Protein AF-A0A3D3GJV3-F1 (afdb_monomer_lite)

pLDDT: mean 93.1, std 8.78, range [54.62, 97.88]

Structure (mmCIF, N/CA/C/O backbone):
data_AF-A0A3D3GJV3-F1
#
_entry.id   AF-A0A3D3GJV3-F1
#
loop_
_atom_site.group_PDB
_atom_site.id
_atom_site.type_symbol
_atom_site.label_atom_id
_atom_site.label_alt_id
_atom_site.label_comp_id
_atom_site.label_asym_id
_atom_site.label_entity_id
_atom_site.label_seq_id
_atom_site.pdbx_PDB_ins_code
_atom_site.Cartn_x
_atom_site.Cartn_y
_atom_site.Cartn_z
_atom_site.occupancy
_atom_site.B_iso_or_equiv
_atom_site.auth_seq_id
_atom_site.auth_comp_id
_atom_site.auth_asym_id
_atom_site.auth_atom_id
_atom_site.pdbx_PDB_model_num
ATOM 1 N N . MET A 1 1 ? -19.880 -2.981 27.049 1.00 56.97 1 MET A N 1
ATOM 2 C CA . MET A 1 1 ? -18.436 -2.833 27.345 1.00 56.97 1 MET A CA 1
ATOM 3 C C . MET A 1 1 ? -17.545 -3.527 26.310 1.00 56.97 1 MET A C 1
ATOM 5 O O . MET A 1 1 ? -16.642 -2.883 25.805 1.00 56.97 1 MET A O 1
ATOM 9 N N . ASN A 1 2 ? -17.825 -4.778 25.913 1.00 71.69 2 ASN A N 1
ATOM 10 C CA . ASN A 1 2 ? -16.985 -5.515 24.947 1.00 71.69 2 ASN A CA 1
ATOM 11 C C . ASN A 1 2 ? -16.965 -4.931 23.512 1.00 71.69 2 ASN A C 1
ATOM 13 O O . ASN A 1 2 ? -15.936 -4.971 22.848 1.00 71.69 2 ASN A O 1
ATOM 17 N N . HIS A 1 3 ? -18.074 -4.352 23.033 1.00 78.00 3 HIS A N 1
ATOM 18 C CA . HIS A 1 3 ? -18.164 -3.818 21.662 1.00 78.00 3 HIS A CA 1
ATOM 19 C C . HIS A 1 3 ? -17.301 -2.569 21.419 1.00 78.00 3 HIS A C 1
ATOM 21 O O . HIS A 1 3 ? -16.610 -2.511 20.409 1.00 78.00 3 HIS A O 1
ATOM 27 N N . GLU A 1 4 ? -17.292 -1.601 22.339 1.00 84.69 4 GLU A N 1
A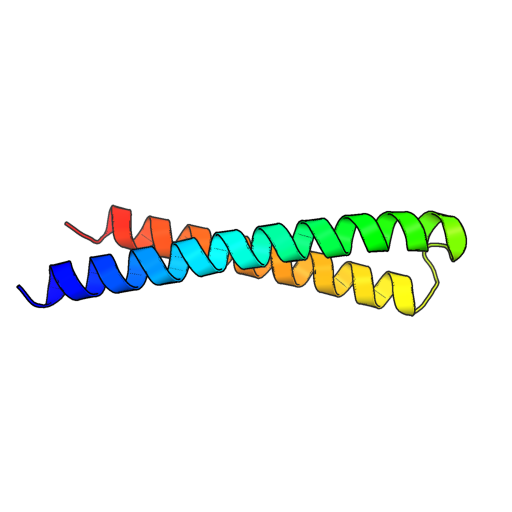TOM 28 C CA . GLU A 1 4 ? -16.470 -0.382 22.212 1.00 84.69 4 GLU A CA 1
ATOM 29 C C . GLU A 1 4 ? -14.968 -0.678 22.252 1.00 84.69 4 GLU A C 1
ATOM 31 O O . GLU A 1 4 ? -14.183 -0.110 21.488 1.00 84.69 4 GLU A O 1
ATOM 36 N N . PHE A 1 5 ? -14.570 -1.639 23.088 1.00 88.25 5 PHE A N 1
ATOM 37 C CA . PHE A 1 5 ? -13.191 -2.108 23.138 1.00 88.25 5 PHE A CA 1
ATOM 38 C C . PHE A 1 5 ? -12.763 -2.737 21.803 1.00 88.25 5 PHE A C 1
ATOM 40 O O . PHE A 1 5 ? -11.723 -2.377 21.253 1.00 88.25 5 PHE A O 1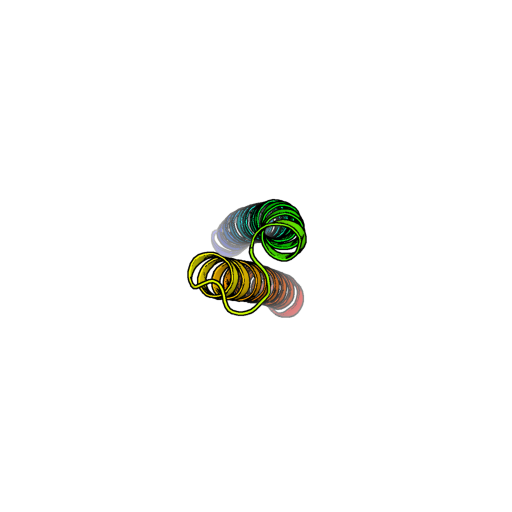
ATOM 47 N N . LEU A 1 6 ? -13.590 -3.626 21.238 1.00 88.94 6 LEU A N 1
ATOM 48 C CA . LEU A 1 6 ? -13.308 -4.252 19.944 1.00 88.94 6 LEU A CA 1
ATOM 49 C C . LEU A 1 6 ? -13.293 -3.235 18.795 1.00 88.94 6 LEU A C 1
ATOM 51 O O . LEU A 1 6 ? -12.427 -3.326 17.930 1.00 88.94 6 LEU A O 1
ATOM 55 N N . LYS A 1 7 ? -14.197 -2.245 18.792 1.00 86.75 7 LYS A N 1
ATOM 56 C CA . LYS A 1 7 ? -14.184 -1.150 17.805 1.00 86.75 7 LYS A CA 1
ATOM 57 C C . LYS A 1 7 ? -12.880 -0.363 17.868 1.00 86.75 7 LYS A C 1
ATOM 59 O O . LYS A 1 7 ? -12.251 -0.154 16.835 1.00 86.75 7 LYS A O 1
ATOM 64 N N . THR A 1 8 ? -12.450 0.014 19.071 1.00 91.06 8 THR A N 1
ATOM 65 C CA . THR A 1 8 ? -11.176 0.715 19.281 1.00 91.06 8 THR A CA 1
ATOM 66 C C . THR A 1 8 ? -10.003 -0.115 18.761 1.00 91.06 8 THR A C 1
ATOM 68 O O . THR A 1 8 ? -9.175 0.390 18.004 1.00 91.06 8 THR A O 1
ATOM 71 N N . LEU A 1 9 ? -9.958 -1.408 19.101 1.00 93.44 9 LEU A N 1
ATOM 72 C CA . LEU A 1 9 ? -8.914 -2.319 18.633 1.00 93.44 9 LEU A CA 1
ATOM 73 C C . LEU A 1 9 ? -8.869 -2.396 17.098 1.00 93.44 9 LEU A C 1
ATOM 75 O O . LEU A 1 9 ? -7.793 -2.293 16.504 1.00 93.44 9 LEU A O 1
ATOM 79 N N . TRP A 1 10 ? -10.027 -2.549 16.451 1.00 94.75 10 TRP A N 1
ATOM 80 C CA . TRP A 1 10 ? -10.110 -2.622 14.994 1.00 94.75 10 TRP A CA 1
ATOM 81 C C . TRP A 1 10 ? -9.784 -1.292 14.312 1.00 94.75 10 TRP A C 1
ATOM 83 O O . TRP A 1 10 ? -9.074 -1.310 13.309 1.00 94.75 10 TRP A O 1
ATOM 93 N N . SER A 1 11 ? -10.193 -0.150 14.877 1.00 94.19 11 SER A N 1
ATOM 94 C CA . SER A 1 11 ? -9.814 1.177 14.363 1.00 94.19 11 SER A CA 1
ATOM 95 C C . SER A 1 11 ? -8.298 1.336 14.352 1.00 94.19 11 SER A C 1
ATOM 97 O O . SER A 1 11 ? -7.711 1.609 13.308 1.00 94.19 11 SER A O 1
ATOM 99 N N . LEU A 1 12 ? -7.639 1.040 15.479 1.00 95.56 12 LEU A N 1
ATOM 100 C CA . LEU A 1 12 ? -6.179 1.094 15.584 1.00 95.56 12 LEU A CA 1
ATOM 101 C C . LEU A 1 12 ? -5.498 0.167 14.570 1.00 95.56 12 LEU A C 1
ATOM 103 O O . LEU A 1 12 ? -4.485 0.530 13.963 1.00 95.56 12 LEU A O 1
ATOM 107 N N . ARG A 1 13 ? -6.046 -1.038 14.367 1.00 96.50 13 ARG A N 1
ATOM 108 C CA . ARG A 1 13 ? -5.505 -2.004 13.407 1.00 96.50 13 ARG A CA 1
ATOM 109 C C . ARG A 1 13 ? -5.630 -1.506 11.969 1.00 96.50 13 ARG A C 1
ATOM 111 O O . ARG A 1 13 ? -4.647 -1.598 11.234 1.00 96.50 13 ARG A O 1
ATOM 118 N N . PHE A 1 14 ? -6.792 -0.995 11.571 1.00 96.94 14 PHE A N 1
ATOM 119 C CA . PHE A 1 14 ? -7.024 -0.523 10.206 1.00 96.94 14 PHE A CA 1
ATOM 120 C C . PHE A 1 14 ? -6.285 0.781 9.914 1.00 96.94 14 PHE A C 1
ATOM 122 O O . PHE A 1 14 ? -5.726 0.922 8.834 1.00 96.94 14 PHE A O 1
ATOM 129 N N . GLU A 1 15 ? -6.167 1.689 10.882 1.00 96.88 15 GLU A N 1
ATOM 130 C CA . GLU A 1 15 ? -5.335 2.891 10.746 1.00 96.88 15 GLU A CA 1
ATOM 131 C C . GLU A 1 15 ? -3.851 2.549 10.605 1.00 96.88 15 GLU A C 1
ATOM 133 O O . GLU A 1 15 ? -3.141 3.147 9.796 1.00 96.88 15 GLU A O 1
ATOM 138 N N . LYS A 1 16 ? -3.359 1.572 11.381 1.00 97.62 16 LYS A N 1
ATOM 139 C CA . LYS A 1 16 ? -1.996 1.059 11.206 1.00 97.62 16 LYS A CA 1
ATOM 140 C C . LYS A 1 16 ? -1.814 0.473 9.806 1.00 97.62 16 LYS A C 1
ATOM 142 O O . LYS A 1 16 ? -0.831 0.815 9.164 1.00 97.62 16 LYS A O 1
ATOM 147 N N . MET A 1 17 ? -2.746 -0.368 9.356 1.00 97.25 17 MET A N 1
ATOM 148 C CA . MET A 1 17 ? -2.714 -0.962 8.018 1.00 97.25 17 MET A CA 1
ATOM 149 C C . MET A 1 17 ? -2.682 0.124 6.943 1.00 97.25 17 MET A C 1
ATOM 151 O O . MET A 1 17 ? -1.722 0.163 6.191 1.00 97.25 17 MET A O 1
ATOM 155 N N . LYS A 1 18 ? -3.633 1.069 6.949 1.00 97.75 18 LYS A N 1
ATOM 156 C CA . LYS A 1 18 ? -3.688 2.174 5.980 1.00 97.75 18 LYS A CA 1
ATOM 157 C C 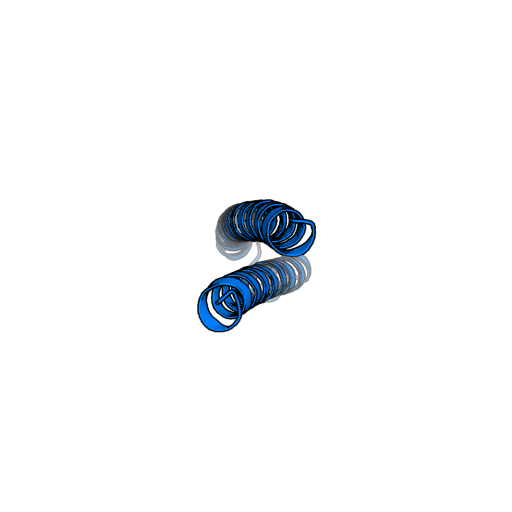. LYS A 1 18 ? -2.340 2.890 5.854 1.00 97.75 18 LYS A C 1
ATOM 159 O O . LYS A 1 18 ? -1.828 3.006 4.751 1.00 97.75 18 LYS A O 1
ATOM 164 N N . ARG A 1 19 ? -1.736 3.301 6.978 1.00 97.75 19 ARG A N 1
ATOM 165 C CA . ARG A 1 19 ? -0.426 3.980 6.976 1.00 97.75 19 ARG A CA 1
ATOM 166 C C . ARG A 1 19 ? 0.698 3.113 6.411 1.00 97.75 19 ARG A C 1
ATOM 168 O O . ARG A 1 19 ? 1.596 3.634 5.759 1.00 97.75 19 ARG A O 1
ATOM 175 N N . THR A 1 20 ? 0.689 1.813 6.705 1.00 97.69 20 THR A N 1
ATOM 176 C CA . THR A 1 20 ? 1.698 0.887 6.185 1.00 97.69 20 THR A CA 1
ATOM 177 C C . THR A 1 20 ? 1.561 0.721 4.675 1.00 97.69 20 THR A C 1
ATOM 179 O O . THR A 1 20 ? 2.552 0.917 3.984 1.00 97.69 20 THR A O 1
ATOM 182 N N . GLU A 1 21 ? 0.358 0.444 4.169 1.00 96.94 21 GLU A N 1
ATOM 183 C CA . GLU A 1 21 ? 0.116 0.274 2.727 1.00 96.94 21 GLU A CA 1
ATOM 184 C C . GLU A 1 21 ? 0.394 1.578 1.955 1.00 96.94 21 GLU A C 1
ATOM 186 O O . GLU A 1 21 ? 1.016 1.554 0.899 1.00 96.94 21 GLU A O 1
ATOM 191 N N . GLU A 1 22 ? 0.016 2.737 2.509 1.00 96.81 22 GLU A N 1
ATOM 192 C CA . GLU A 1 22 ? 0.324 4.052 1.927 1.00 96.81 22 GLU A CA 1
ATOM 193 C C . GLU A 1 22 ? 1.842 4.269 1.816 1.00 96.81 22 GLU A C 1
ATOM 195 O O . GLU A 1 22 ? 2.350 4.629 0.753 1.00 96.81 22 GLU A O 1
ATOM 200 N N . SER A 1 23 ? 2.593 4.005 2.891 1.00 97.81 23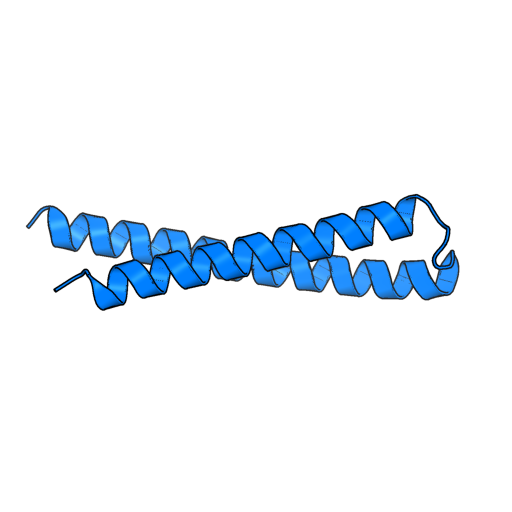 SER A N 1
ATOM 201 C CA . SER A 1 23 ? 4.054 4.142 2.881 1.00 97.81 23 SER A CA 1
ATOM 202 C C . SER A 1 23 ? 4.720 3.158 1.916 1.00 97.81 23 SER A C 1
ATOM 204 O O . SER A 1 23 ? 5.638 3.552 1.196 1.00 97.81 23 SER A O 1
ATOM 206 N N . SER A 1 24 ? 4.262 1.905 1.863 1.00 96.81 24 SER A N 1
ATOM 207 C CA . SER A 1 24 ? 4.747 0.910 0.901 1.00 96.81 24 SER A CA 1
ATOM 208 C C . SER A 1 24 ? 4.474 1.340 -0.539 1.00 96.81 24 SER A C 1
ATOM 210 O O . SER A 1 24 ? 5.379 1.293 -1.372 1.00 96.81 24 SER A O 1
ATOM 212 N N . ALA A 1 25 ? 3.260 1.821 -0.831 1.00 97.19 25 ALA A N 1
ATOM 213 C CA . ALA A 1 25 ? 2.882 2.316 -2.149 1.00 97.19 25 ALA A CA 1
ATOM 214 C C . ALA A 1 25 ? 3.776 3.476 -2.608 1.00 97.19 25 ALA A C 1
ATOM 216 O O . ALA A 1 25 ? 4.188 3.493 -3.769 1.00 97.19 25 ALA A O 1
ATOM 217 N N . TRP A 1 26 ? 4.096 4.418 -1.713 1.00 97.75 26 TRP A N 1
ATOM 218 C CA . TRP A 1 26 ? 5.034 5.508 -1.993 1.00 97.75 26 TRP A CA 1
ATOM 219 C C . TRP A 1 26 ? 6.443 4.995 -2.289 1.00 97.75 26 TRP A C 1
ATOM 221 O O . TRP A 1 26 ? 6.991 5.320 -3.339 1.00 97.75 26 TRP A O 1
ATOM 231 N N . ASN A 1 27 ? 6.995 4.134 -1.433 1.00 97.44 27 ASN A N 1
ATOM 232 C CA . ASN A 1 27 ? 8.343 3.588 -1.622 1.00 97.44 27 ASN A CA 1
ATOM 233 C C . ASN A 1 27 ? 8.464 2.805 -2.942 1.00 97.44 27 ASN A C 1
ATOM 235 O O . ASN A 1 27 ? 9.450 2.928 -3.669 1.00 97.44 27 ASN A O 1
ATOM 239 N N . TYR A 1 28 ? 7.451 2.001 -3.279 1.00 97.25 28 TYR A N 1
ATOM 240 C CA . TYR A 1 28 ? 7.426 1.268 -4.543 1.00 97.25 28 TYR A CA 1
ATOM 241 C C . TYR A 1 28 ? 7.226 2.184 -5.746 1.00 97.25 28 TYR A C 1
ATOM 243 O O . TYR A 1 28 ? 7.779 1.894 -6.804 1.00 97.25 28 TYR A O 1
ATOM 251 N N . GLN A 1 29 ? 6.479 3.282 -5.604 1.00 97.75 29 GLN A N 1
ATOM 252 C CA . GLN A 1 29 ? 6.329 4.271 -6.668 1.00 97.75 29 GLN A CA 1
ATOM 253 C C . GLN A 1 29 ? 7.657 4.977 -6.954 1.00 97.75 29 GLN A C 1
ATOM 255 O O . GLN A 1 29 ? 8.039 5.066 -8.114 1.00 97.75 29 GLN A O 1
ATOM 260 N N . GLU A 1 30 ? 8.388 5.410 -5.923 1.00 97.44 30 GLU A N 1
ATOM 261 C CA . GLU A 1 30 ? 9.703 6.041 -6.100 1.00 97.44 30 GLU A CA 1
ATOM 262 C C . GLU A 1 30 ? 10.688 5.106 -6.812 1.00 97.44 30 GLU A C 1
ATOM 264 O O . GLU A 1 30 ? 11.393 5.518 -7.735 1.00 97.44 30 GLU A O 1
ATOM 269 N N . LEU A 1 31 ? 10.704 3.825 -6.428 1.00 96.50 31 LEU A N 1
ATOM 270 C CA . LEU A 1 31 ? 11.535 2.822 -7.090 1.00 96.50 31 LEU A CA 1
ATOM 271 C C . LEU A 1 31 ? 11.075 2.557 -8.530 1.00 96.50 31 LEU A C 1
ATOM 273 O O . LEU A 1 31 ? 11.901 2.432 -9.431 1.00 96.50 31 LEU A O 1
ATOM 277 N N . LEU A 1 32 ? 9.762 2.488 -8.765 1.00 97.19 32 LEU A N 1
ATOM 278 C CA . LEU A 1 32 ? 9.194 2.316 -10.099 1.00 97.19 32 LEU A CA 1
ATOM 279 C C . LEU A 1 32 ? 9.594 3.468 -11.026 1.00 97.19 32 LEU A C 1
ATOM 281 O O . LEU A 1 32 ? 9.975 3.208 -12.164 1.00 97.19 32 LEU A O 1
ATOM 285 N N . ASP A 1 33 ? 9.546 4.708 -10.542 1.00 96.69 33 ASP A N 1
ATOM 286 C CA . ASP A 1 33 ? 9.915 5.895 -11.313 1.00 96.69 33 ASP A CA 1
ATOM 287 C C . ASP A 1 33 ? 11.396 5.849 -11.719 1.00 96.69 33 ASP A C 1
ATOM 289 O O . ASP A 1 33 ? 11.729 6.102 -12.878 1.00 96.69 33 ASP A O 1
ATOM 293 N N . GLN A 1 34 ? 12.282 5.424 -10.813 1.00 96.25 34 GLN A N 1
ATOM 294 C CA . GLN A 1 34 ? 13.701 5.202 -11.121 1.00 96.25 34 GLN A CA 1
ATOM 295 C C . GLN A 1 34 ? 13.891 4.088 -12.163 1.00 96.25 34 GLN A C 1
ATOM 297 O O . GLN A 1 34 ? 14.578 4.282 -13.169 1.00 96.25 34 GLN A O 1
ATOM 302 N N . CYS A 1 35 ? 13.234 2.939 -11.977 1.00 95.25 35 CYS A N 1
ATOM 303 C CA . CYS A 1 35 ? 13.327 1.811 -12.905 1.00 95.25 35 CYS A CA 1
ATOM 304 C C . CYS A 1 35 ? 12.737 2.128 -14.288 1.00 95.25 35 CYS A C 1
ATOM 306 O O . CYS A 1 35 ? 13.207 1.591 -15.290 1.00 95.25 35 CYS A O 1
ATOM 308 N N . LEU A 1 36 ? 11.717 2.987 -14.369 1.00 95.31 36 LEU A N 1
ATOM 309 C CA . LEU A 1 36 ? 11.148 3.446 -15.636 1.00 95.31 36 LEU A CA 1
ATOM 310 C C . LEU A 1 36 ? 12.155 4.272 -16.438 1.00 95.31 36 LEU A C 1
ATOM 312 O O . LEU A 1 36 ? 12.231 4.099 -17.654 1.00 95.31 36 LEU A O 1
ATOM 316 N N . VAL A 1 37 ? 12.935 5.126 -15.766 1.00 95.25 37 VAL A N 1
ATOM 317 C CA . VAL A 1 37 ? 13.999 5.918 -16.399 1.00 95.25 37 VAL A CA 1
ATOM 318 C C . VAL A 1 37 ? 15.145 5.023 -16.876 1.00 95.25 37 VAL A C 1
ATOM 320 O O . VAL A 1 37 ? 15.636 5.211 -17.986 1.00 95.25 37 VAL A O 1
ATOM 323 N N . GLU A 1 38 ? 15.564 4.047 -16.066 1.00 95.50 38 GLU A N 1
ATOM 324 C CA . GLU A 1 38 ? 16.742 3.221 -16.366 1.00 95.50 38 GLU A CA 1
ATOM 325 C C . GLU A 1 38 ? 16.454 2.068 -17.342 1.00 95.50 38 GLU A C 1
ATOM 327 O O . GLU A 1 38 ? 17.253 1.791 -18.236 1.00 95.50 38 GLU A O 1
ATOM 332 N N . TRP A 1 39 ? 15.326 1.369 -17.176 1.00 94.88 39 TRP A N 1
ATOM 333 C CA . TRP A 1 39 ? 15.055 0.094 -17.859 1.00 94.88 39 TRP A CA 1
ATOM 334 C C . TRP A 1 39 ? 13.864 0.137 -18.820 1.00 94.88 39 TRP A C 1
ATOM 336 O O . TRP A 1 39 ? 13.658 -0.814 -19.578 1.00 94.88 39 TRP A O 1
ATOM 346 N N . GLY A 1 40 ? 13.077 1.215 -18.801 1.00 93.06 40 GLY A N 1
ATOM 347 C CA . GLY A 1 40 ? 11.907 1.386 -19.657 1.00 93.06 40 GLY A CA 1
ATOM 348 C C . GLY A 1 40 ? 10.707 0.503 -19.287 1.00 93.06 40 GLY A C 1
ATOM 349 O O . GLY A 1 40 ? 10.782 -0.436 -18.493 1.00 93.06 40 GLY A O 1
ATOM 350 N N . ILE A 1 41 ? 9.558 0.807 -19.897 1.00 92.56 41 ILE A N 1
ATOM 351 C CA . ILE A 1 41 ? 8.253 0.220 -19.541 1.00 92.56 41 ILE A CA 1
ATOM 352 C C . ILE A 1 41 ? 8.136 -1.288 -19.813 1.00 92.56 41 ILE A C 1
ATOM 354 O O . ILE A 1 41 ? 7.340 -1.986 -19.181 1.00 92.56 41 ILE A O 1
ATOM 358 N N . ASP A 1 42 ? 8.933 -1.814 -20.743 1.00 94.06 42 ASP A N 1
ATOM 359 C CA . ASP A 1 42 ? 8.852 -3.217 -21.144 1.00 94.06 42 ASP A CA 1
ATOM 360 C C . ASP A 1 42 ? 9.594 -4.176 -20.215 1.00 94.06 42 ASP A C 1
ATOM 362 O O . ASP A 1 42 ? 9.328 -5.385 -20.255 1.00 94.06 42 ASP A O 1
ATOM 366 N N . SER A 1 43 ? 10.450 -3.643 -19.336 1.00 96.81 43 SER A N 1
ATO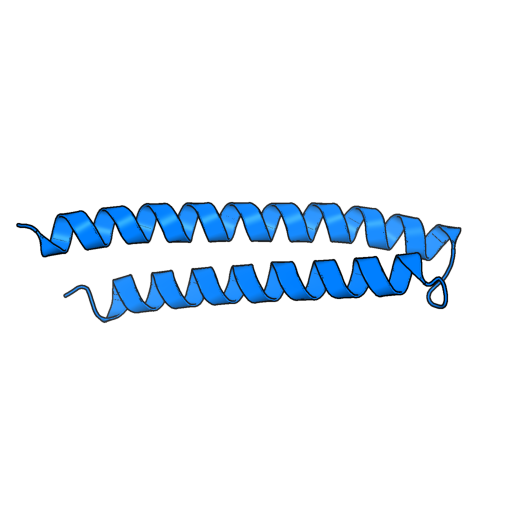M 367 C CA . SER A 1 43 ? 11.180 -4.419 -18.340 1.00 96.81 43 SER A CA 1
ATOM 368 C C . SER A 1 43 ? 10.229 -5.225 -17.453 1.00 96.81 43 SER A C 1
ATOM 370 O O . SER A 1 43 ? 9.254 -4.715 -16.894 1.00 96.81 43 SER A O 1
ATOM 372 N N . LYS A 1 44 ? 10.537 -6.515 -17.274 1.00 95.75 44 LYS A N 1
ATOM 373 C CA . LYS A 1 44 ? 9.777 -7.404 -16.383 1.00 95.75 44 LYS A CA 1
ATOM 374 C C . LYS A 1 44 ? 9.745 -6.859 -14.951 1.00 95.75 44 LYS A C 1
ATOM 376 O O . LYS A 1 44 ? 8.705 -6.937 -14.303 1.00 95.75 44 LYS A O 1
ATOM 381 N N . SER A 1 45 ? 10.852 -6.284 -14.481 1.00 93.56 45 SER A N 1
ATOM 382 C CA . SER A 1 45 ? 10.954 -5.691 -13.144 1.00 93.56 45 SER A CA 1
ATOM 383 C C . SER A 1 45 ? 10.022 -4.490 -12.986 1.00 93.56 45 SER A C 1
ATOM 385 O O . SER A 1 45 ? 9.310 -4.404 -11.992 1.00 93.56 45 SER A O 1
ATOM 387 N N . VAL A 1 46 ? 9.946 -3.620 -14.000 1.00 96.94 46 VAL A N 1
ATOM 388 C CA . VAL A 1 46 ? 9.028 -2.467 -14.025 1.00 96.94 46 VAL A CA 1
ATOM 389 C C . VAL A 1 46 ? 7.568 -2.923 -13.989 1.00 96.94 46 VAL A C 1
ATOM 391 O O . VAL A 1 46 ? 6.767 -2.381 -13.230 1.00 96.94 46 VAL A O 1
ATOM 394 N N . LYS A 1 47 ? 7.216 -3.975 -14.740 1.00 97.12 47 LYS A N 1
ATOM 395 C CA . LYS A 1 47 ? 5.859 -4.550 -14.725 1.00 97.12 47 LYS A CA 1
ATOM 396 C C . LYS A 1 47 ? 5.486 -5.125 -13.353 1.00 97.12 47 LYS A C 1
ATOM 398 O O . LYS A 1 47 ? 4.361 -4.918 -12.903 1.00 97.12 47 LYS A O 1
ATOM 403 N N . ILE A 1 48 ? 6.420 -5.803 -12.682 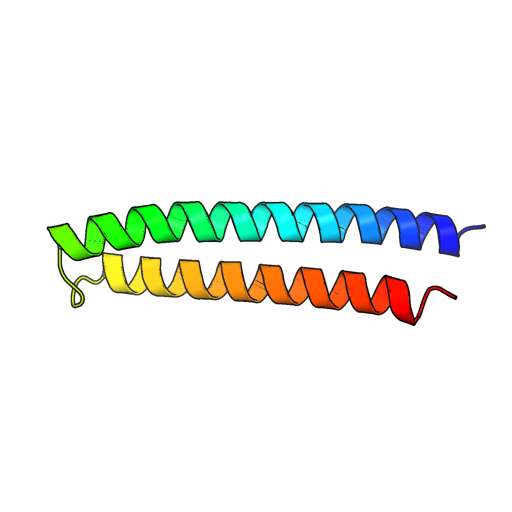1.00 96.44 48 ILE A N 1
ATOM 404 C CA . ILE A 1 48 ? 6.216 -6.332 -11.322 1.00 96.44 48 ILE A CA 1
ATOM 405 C C . ILE A 1 48 ? 6.056 -5.187 -10.316 1.00 96.44 48 ILE A C 1
ATOM 407 O O . ILE A 1 48 ? 5.087 -5.181 -9.563 1.00 96.44 48 ILE A O 1
ATOM 411 N N . LEU A 1 49 ? 6.948 -4.193 -10.332 1.00 96.56 49 LEU A N 1
ATOM 412 C CA . LEU A 1 49 ? 6.863 -3.031 -9.440 1.00 96.56 49 LEU A CA 1
ATOM 413 C C . LEU A 1 49 ? 5.557 -2.254 -9.637 1.00 96.56 49 LEU A C 1
ATOM 415 O O . LEU A 1 49 ? 4.906 -1.884 -8.666 1.00 96.56 49 LEU A O 1
ATOM 419 N N . SER A 1 50 ? 5.119 -2.078 -10.884 1.00 97.38 50 SER A N 1
ATOM 420 C CA . SER A 1 50 ? 3.832 -1.450 -11.193 1.00 97.38 50 SER A CA 1
ATOM 421 C C . SER A 1 50 ? 2.642 -2.224 -10.614 1.00 97.38 50 SER A C 1
ATOM 423 O O . SER A 1 50 ? 1.699 -1.612 -10.108 1.00 97.38 50 SER A O 1
ATOM 425 N N . ALA A 1 51 ? 2.680 -3.561 -10.647 1.00 97.31 51 ALA A N 1
ATOM 426 C CA . ALA A 1 51 ? 1.656 -4.388 -10.013 1.00 97.31 51 ALA A CA 1
ATOM 427 C C . ALA A 1 51 ? 1.659 -4.222 -8.486 1.00 97.31 51 ALA A C 1
ATOM 429 O O . ALA A 1 51 ? 0.598 -3.978 -7.917 1.00 97.31 51 ALA A O 1
ATOM 430 N N . LEU A 1 52 ? 2.837 -4.237 -7.852 1.00 97.00 52 LEU A N 1
ATOM 431 C CA . LEU A 1 52 ? 2.973 -4.034 -6.405 1.00 97.00 52 LEU A CA 1
ATOM 432 C C . LEU A 1 52 ? 2.413 -2.675 -5.967 1.00 97.00 52 LEU A C 1
ATOM 434 O O . LEU A 1 52 ? 1.572 -2.621 -5.079 1.00 97.00 52 LEU A O 1
ATOM 438 N N . VAL A 1 53 ? 2.771 -1.579 -6.649 1.00 97.81 53 VAL A N 1
ATOM 439 C CA . VAL A 1 53 ? 2.202 -0.246 -6.360 1.00 97.81 53 VAL A CA 1
ATOM 440 C C . VAL A 1 53 ? 0.672 -0.264 -6.423 1.00 97.81 53 VAL A C 1
ATOM 442 O O . VAL A 1 53 ? -0.002 0.355 -5.598 1.00 97.81 53 VAL A O 1
ATOM 445 N N . ARG A 1 54 ? 0.096 -0.953 -7.415 1.00 97.88 54 ARG A N 1
ATOM 446 C CA . ARG A 1 54 ? -1.362 -1.056 -7.555 1.00 97.88 54 ARG A CA 1
ATOM 447 C C . ARG A 1 54 ? -2.001 -1.860 -6.425 1.00 97.88 54 ARG A C 1
ATOM 449 O O . ARG A 1 54 ? -3.098 -1.491 -6.007 1.00 97.88 54 ARG A O 1
ATOM 456 N N . GLU A 1 55 ? -1.358 -2.931 -5.973 1.00 97.69 55 GLU A N 1
ATOM 457 C CA . GLU A 1 55 ? -1.834 -3.778 -4.875 1.00 97.69 55 GLU A CA 1
ATOM 458 C C . GLU A 1 55 ? -1.820 -3.022 -3.543 1.00 97.69 55 GLU A C 1
ATOM 460 O O . GLU A 1 55 ? -2.871 -2.915 -2.912 1.00 97.69 55 GLU A O 1
ATOM 465 N N . GLU A 1 56 ? -0.706 -2.377 -3.186 1.00 97.31 56 GLU A N 1
ATOM 466 C CA . GLU A 1 56 ? -0.599 -1.578 -1.953 1.00 97.31 56 GLU A CA 1
ATOM 467 C C . GLU A 1 56 ? -1.658 -0.459 -1.919 1.00 97.31 56 GLU A C 1
ATOM 469 O O . GLU A 1 56 ? -2.405 -0.311 -0.953 1.00 97.31 56 GLU A O 1
ATOM 474 N N . ARG A 1 57 ? -1.848 0.274 -3.027 1.00 97.56 57 ARG A N 1
ATOM 475 C CA . ARG A 1 57 ? -2.914 1.295 -3.126 1.00 97.56 57 ARG A CA 1
ATOM 476 C C . ARG A 1 57 ? -4.323 0.701 -3.016 1.00 97.56 57 ARG A C 1
ATOM 478 O O . ARG A 1 57 ? -5.258 1.387 -2.594 1.00 97.56 57 ARG A O 1
ATOM 485 N N . ALA A 1 58 ? -4.529 -0.541 -3.452 1.00 97.69 58 ALA A N 1
ATOM 486 C CA . ALA A 1 58 ? -5.816 -1.218 -3.312 1.00 97.69 58 ALA A CA 1
ATOM 487 C C . ALA A 1 58 ? -6.072 -1.629 -1.855 1.00 97.69 58 ALA A C 1
ATOM 489 O O . ALA A 1 58 ? -7.192 -1.453 -1.364 1.00 97.69 58 ALA A O 1
ATOM 490 N N . HIS A 1 59 ? -5.047 -2.117 -1.156 1.00 97.06 59 HIS A N 1
ATOM 491 C CA . HIS A 1 59 ? -5.115 -2.439 0.267 1.00 97.06 59 HIS A CA 1
ATOM 492 C C . HIS A 1 59 ? -5.316 -1.191 1.131 1.00 97.06 59 HIS A C 1
ATOM 494 O O . HIS A 1 59 ? -6.172 -1.203 2.015 1.00 97.06 59 HIS A O 1
ATOM 500 N N . GLU A 1 60 ? -4.627 -0.089 0.828 1.00 97.44 60 GLU A N 1
ATOM 501 C CA . GLU A 1 60 ? -4.824 1.211 1.479 1.00 97.44 60 GLU A CA 1
ATOM 502 C C . GLU A 1 60 ? -6.298 1.646 1.407 1.00 97.44 60 GLU A C 1
ATOM 504 O O . GLU A 1 60 ? -6.931 1.934 2.427 1.00 97.44 60 GLU A O 1
ATOM 509 N N . LYS A 1 61 ? -6.890 1.604 0.204 1.00 97.44 61 LYS A N 1
ATOM 510 C CA . LYS A 1 61 ? -8.312 1.921 -0.013 1.00 97.44 61 LYS A CA 1
ATOM 511 C C . LYS A 1 61 ? -9.250 0.967 0.719 1.00 97.44 61 LYS A C 1
ATOM 513 O O . LYS A 1 61 ? -10.338 1.368 1.132 1.00 97.44 61 LYS A O 1
ATOM 518 N N . LEU A 1 62 ? -8.885 -0.307 0.845 1.00 97.50 62 LEU A N 1
ATOM 519 C CA . LEU A 1 62 ? -9.673 -1.267 1.612 1.00 97.50 62 LEU A CA 1
ATOM 520 C C . LEU A 1 62 ? -9.628 -0.938 3.108 1.00 97.50 62 LEU A C 1
ATOM 522 O O . LEU A 1 62 ? -10.676 -0.926 3.751 1.00 97.50 62 LEU A O 1
ATOM 526 N N . ALA A 1 63 ? -8.448 -0.622 3.645 1.00 97.19 63 ALA A N 1
ATOM 527 C CA . ALA A 1 63 ? -8.285 -0.202 5.031 1.00 97.19 63 ALA A CA 1
ATOM 528 C C . ALA A 1 63 ? -9.095 1.070 5.330 1.00 97.19 63 ALA A C 1
ATOM 530 O O . ALA A 1 63 ? -9.793 1.129 6.341 1.00 97.19 63 ALA A O 1
ATOM 531 N N . GLU A 1 64 ? -9.090 2.045 4.420 1.00 96.81 64 GLU A N 1
ATOM 532 C CA . GLU A 1 64 ? -9.925 3.245 4.520 1.00 96.81 64 GLU A CA 1
ATOM 533 C C . GLU A 1 64 ? -11.425 2.917 4.570 1.00 96.81 64 GLU A C 1
ATOM 535 O O . GLU A 1 64 ? -12.125 3.363 5.478 1.00 96.81 64 GLU A O 1
ATOM 540 N N . LYS A 1 65 ? -11.914 2.045 3.679 1.00 96.62 65 LYS A N 1
ATOM 541 C CA . LYS A 1 65 ? -13.317 1.597 3.704 1.00 96.62 65 LYS A CA 1
ATOM 542 C C . LYS A 1 65 ? -13.691 0.903 5.012 1.00 96.62 65 LYS A C 1
ATOM 544 O O . LYS A 1 65 ? -14.802 1.086 5.503 1.00 96.62 65 LYS A O 1
ATOM 549 N N . LEU A 1 66 ? -12.793 0.096 5.577 1.00 95.38 66 LEU A N 1
ATOM 550 C CA . LEU A 1 66 ? -13.025 -0.579 6.856 1.00 95.38 66 LEU A CA 1
ATOM 551 C C . LEU A 1 66 ? -13.121 0.426 8.014 1.00 95.38 66 LEU A C 1
ATOM 553 O O . LEU A 1 66 ? -13.993 0.282 8.873 1.00 95.38 66 LEU A O 1
ATOM 557 N N . ILE A 1 67 ? -12.289 1.471 8.007 1.00 94.81 67 ILE A N 1
ATOM 558 C CA . ILE A 1 67 ? -12.377 2.586 8.962 1.00 94.81 67 ILE A CA 1
ATOM 559 C C . ILE A 1 67 ? -13.727 3.303 8.821 1.00 94.81 67 ILE A C 1
ATOM 561 O O . ILE A 1 67 ? -14.394 3.564 9.823 1.00 94.81 67 ILE A O 1
ATOM 565 N N . ASP A 1 68 ? -14.169 3.581 7.595 1.00 94.19 68 ASP A N 1
ATOM 566 C CA . ASP A 1 68 ? -15.449 4.253 7.348 1.00 94.19 68 ASP A CA 1
ATOM 567 C C . ASP A 1 68 ? -16.650 3.407 7.787 1.00 94.19 68 ASP A C 1
ATOM 569 O O . ASP A 1 68 ? -17.608 3.937 8.354 1.00 94.19 68 ASP A O 1
ATOM 573 N N . ILE A 1 69 ? -16.594 2.085 7.597 1.00 92.88 69 ILE A N 1
ATOM 574 C CA . ILE A 1 69 ? -17.609 1.153 8.108 1.00 92.88 69 ILE A CA 1
ATOM 575 C C . ILE A 1 69 ? -17.679 1.224 9.636 1.00 92.88 69 ILE A C 1
ATOM 577 O O . ILE A 1 69 ? -18.780 1.329 10.180 1.00 92.88 69 ILE A O 1
ATOM 581 N N . LEU A 1 70 ? -16.535 1.218 10.331 1.00 90.69 70 LEU A N 1
ATOM 582 C CA . LEU A 1 70 ? -16.508 1.349 11.792 1.00 90.69 70 LEU A CA 1
ATOM 583 C C . LEU A 1 70 ? -17.105 2.680 12.259 1.00 90.69 70 LEU A C 1
ATOM 585 O O . LEU A 1 70 ? -17.861 2.691 13.226 1.00 90.69 70 LEU A O 1
ATOM 589 N N . LYS A 1 71 ? -16.822 3.785 11.561 1.00 87.31 71 LYS A N 1
ATOM 590 C CA . LYS A 1 71 ? -17.393 5.103 11.882 1.00 87.31 71 LYS A CA 1
ATOM 591 C C . LYS A 1 71 ? -18.902 5.159 11.641 1.00 87.31 71 LYS A C 1
ATOM 593 O O . LYS A 1 71 ? -19.625 5.740 12.442 1.00 87.31 71 LYS A O 1
ATOM 598 N N . LYS A 1 72 ? -19.381 4.566 10.543 1.00 86.25 72 LYS A N 1
ATOM 599 C CA . LYS A 1 72 ? -20.787 4.639 10.120 1.00 86.25 72 LYS A CA 1
ATOM 600 C C . LYS A 1 72 ? -21.709 3.710 10.909 1.00 86.25 72 LYS A C 1
ATOM 602 O O . LYS A 1 72 ? -22.836 4.088 11.206 1.00 86.25 72 LYS A O 1
ATOM 607 N N . TYR A 1 73 ? -21.252 2.498 11.213 1.00 74.94 73 TYR A N 1
ATOM 608 C CA . TYR A 1 73 ? -22.051 1.458 11.875 1.00 74.94 73 TYR A CA 1
ATOM 609 C C . TYR A 1 73 ? -21.633 1.222 13.332 1.00 74.94 73 TYR A C 1
ATOM 611 O O . TYR A 1 73 ? -22.110 0.293 13.977 1.00 74.94 73 TYR A O 1
ATOM 619 N N . GLY A 1 74 ? -20.733 2.055 13.855 1.00 62.22 74 GLY A N 1
ATOM 620 C CA . GLY A 1 74 ? -20.268 2.017 15.235 1.00 62.22 74 GLY A CA 1
ATOM 621 C C . GLY A 1 74 ? -21.117 2.813 16.228 1.00 62.22 74 GLY A C 1
ATOM 622 O O . GLY A 1 74 ? -20.605 3.081 17.310 1.00 62.22 74 GLY A O 1
ATOM 623 N N . GLY A 1 75 ? -22.358 3.181 15.895 1.00 54.62 75 GLY A N 1
ATOM 624 C CA . GLY A 1 75 ? -23.328 3.785 16.823 1.00 54.62 75 GLY A CA 1
ATOM 625 C C . GLY A 1 75 ? -24.071 2.747 17.651 1.00 54.62 75 GLY A C 1
ATOM 626 O O . GLY A 1 75 ? -24.360 1.665 17.095 1.00 54.62 75 GLY A O 1
#

Foldseek 3Di:
DVLVVVLVVLLVVLVVLLVVLVVQLVVLVVVLVVCCVVPNDVDPVNVVSVVSSVVSVVSNVVSVVSNVCSVPVVD

Radius of gyration: 16.79 Å; chains: 1; bounding box: 40×13×48 Å

Sequence (75 aa):
MNHEFLKTLWSLRFEKMKRTEESSAWNYQELLDQCLVEWGIDSKSVKILSALVREERAHEKLAEKLIDILKKYGG

Secondary structure (DSSP, 8-state):
-HHHHHHHHHHHHHHHHHHHHHHHHHHHHHHHHHHHHHH-TT-HHHHHHHHHHHHHHHHHHHHHHHHHHHHHH--